Protein AF-K9VVR3-F1 (afdb_monomer_lite)

pLDDT: mean 93.21, std 6.47, range [53.09, 98.25]

Secondary structure (DSSP, 8-state):
----EEE-STTS-GGG-TTT-EEEETTEEEEHHHHHHTTEEEEETTEEEE-SSHHHHHHHHS-GGGTS---EEEEEE-TTS-EEEESSHHHHHHHHHHHHHHHHHHHHT-HHHHHHHTT-SEEE-TT--S-S--HHHHHHHHHHH-GGGHHHHTHHHHHHHHHHHHHT-

Sequence (169 aa):
MNQKVLQCHSRGDKRYSPFCCNVKAFGENRSIENHYQSTKLFQTPKGLIQARDWREAKLYQKPINKGGEGYERVAFVLPNGLELGNSNNKVNDLIIQYYIAIWWKYLRSHPELIQHAQKFDEFTDPFKGKFPFCQADVIRLVAHDGVNALKPMCKEILELIKEHKLKNR

Organism: NCBI:txid1173022

Radius of gyration: 16.71 Å; chains: 1; bounding box: 34×44×50 Å

Structure (mmCIF, N/CA/C/O backbone):
data_AF-K9VVR3-F1
#
_entry.id   AF-K9VVR3-F1
#
loop_
_atom_site.group_PDB
_atom_site.id
_atom_site.type_symbol
_atom_site.label_atom_id
_atom_site.label_alt_id
_atom_site.label_comp_id
_atom_site.label_asym_id
_atom_site.label_entity_id
_atom_site.label_seq_id
_atom_site.pdbx_PDB_ins_code
_atom_site.Cartn_x
_atom_site.Cartn_y
_atom_site.Cartn_z
_atom_site.occupancy
_atom_site.B_iso_or_equiv
_atom_site.auth_seq_id
_atom_site.auth_comp_id
_atom_site.auth_asym_id
_atom_site.auth_atom_id
_atom_site.pdbx_PDB_model_num
ATOM 1 N N . MET A 1 1 ? -17.806 -17.057 24.993 1.00 53.09 1 MET A N 1
ATOM 2 C CA . MET A 1 1 ? -18.048 -15.756 24.328 1.00 53.09 1 MET A CA 1
ATOM 3 C C . MET A 1 1 ? -17.820 -15.947 22.835 1.00 53.09 1 MET A C 1
ATOM 5 O O . MET A 1 1 ? -16.862 -16.627 22.496 1.00 53.09 1 MET A O 1
ATOM 9 N N . ASN A 1 2 ? -18.697 -15.432 21.964 1.00 76.44 2 ASN A N 1
ATOM 10 C CA . ASN A 1 2 ? -18.496 -15.503 20.509 1.00 76.44 2 ASN A CA 1
ATOM 11 C C . ASN A 1 2 ? -17.467 -14.450 20.087 1.00 76.44 2 ASN A C 1
ATOM 13 O O . ASN A 1 2 ? -17.717 -13.258 20.258 1.00 76.44 2 ASN A O 1
ATOM 17 N N . GLN A 1 3 ? -16.342 -14.899 19.541 1.00 85.75 3 GLN A N 1
ATOM 18 C CA . GLN A 1 3 ? -15.283 -14.046 19.006 1.00 85.75 3 GLN A CA 1
ATOM 19 C C . GLN A 1 3 ? -15.787 -13.300 17.763 1.00 85.75 3 GLN A C 1
ATOM 21 O O . GLN A 1 3 ? -16.352 -13.912 16.851 1.00 85.75 3 GLN A O 1
ATOM 26 N N . LYS A 1 4 ? -15.611 -11.977 17.717 1.00 95.38 4 LYS A N 1
ATOM 27 C CA . LYS A 1 4 ? -16.004 -11.158 16.563 1.00 95.38 4 LYS A CA 1
ATOM 28 C C . LYS A 1 4 ? -14.842 -11.058 15.585 1.00 95.38 4 LYS A C 1
ATOM 30 O O . LYS A 1 4 ? -13.824 -10.442 15.884 1.00 95.38 4 LYS A O 1
ATOM 35 N N . VAL A 1 5 ? -15.023 -11.620 14.392 1.00 96.88 5 VAL A N 1
ATOM 36 C CA . VAL A 1 5 ? -13.995 -11.649 13.343 1.00 96.88 5 VAL A CA 1
ATOM 37 C C . VAL A 1 5 ? -14.315 -10.643 12.238 1.00 96.88 5 VAL A C 1
ATOM 39 O O . VAL A 1 5 ? -15.366 -10.736 11.600 1.00 96.88 5 VAL A O 1
ATOM 42 N N . LEU A 1 6 ? -13.394 -9.716 11.967 1.00 97.44 6 LEU A N 1
ATOM 43 C CA . LEU A 1 6 ? -13.464 -8.810 10.826 1.00 97.44 6 LEU A CA 1
ATOM 44 C C . LEU A 1 6 ? -12.840 -9.455 9.581 1.00 97.44 6 LEU A C 1
ATOM 46 O O . LEU A 1 6 ? -11.661 -9.820 9.549 1.00 97.44 6 LEU A O 1
ATOM 50 N N . GLN A 1 7 ? -13.645 -9.561 8.528 1.00 97.00 7 GLN A N 1
ATOM 51 C CA . GLN A 1 7 ? -13.261 -10.141 7.242 1.00 97.00 7 GLN A CA 1
ATOM 52 C C . GLN A 1 7 ? -12.668 -9.053 6.331 1.00 97.00 7 GLN A C 1
ATOM 54 O O . GLN A 1 7 ? -13.394 -8.364 5.614 1.00 97.00 7 GLN A O 1
ATOM 59 N N . CYS A 1 8 ? -11.346 -8.885 6.358 1.00 95.94 8 CYS A N 1
ATOM 60 C CA . CYS A 1 8 ? -10.613 -7.817 5.670 1.00 95.94 8 CYS A CA 1
ATOM 61 C C . CYS A 1 8 ? -10.331 -8.166 4.197 1.00 95.94 8 CYS A C 1
ATOM 63 O O . CYS A 1 8 ? -9.182 -8.238 3.763 1.00 95.94 8 CYS A O 1
ATOM 65 N N . HIS A 1 9 ? -11.368 -8.444 3.408 1.00 93.81 9 HIS A N 1
ATOM 66 C CA . HIS A 1 9 ? -11.215 -8.828 2.003 1.00 93.81 9 HIS A CA 1
ATOM 67 C C . HIS A 1 9 ? -12.461 -8.515 1.165 1.00 93.81 9 HIS A C 1
ATOM 69 O O . HIS A 1 9 ? -13.532 -8.213 1.677 1.00 93.81 9 HIS A O 1
ATOM 75 N N . SER A 1 10 ? -12.342 -8.620 -0.161 1.00 92.38 10 SER A N 1
ATOM 76 C CA . SER A 1 10 ? -13.378 -8.191 -1.119 1.00 92.38 10 SER A CA 1
ATOM 77 C C . SER A 1 10 ? -14.685 -8.996 -1.076 1.00 92.38 10 SER A C 1
ATOM 79 O O . SER A 1 10 ? -15.708 -8.526 -1.576 1.00 92.38 10 SER A O 1
ATOM 81 N N . ARG A 1 11 ? -14.656 -10.202 -0.493 1.00 94.00 11 ARG A N 1
ATOM 82 C CA . ARG A 1 11 ? -15.842 -11.049 -0.246 1.00 94.00 11 ARG A CA 1
ATOM 83 C C . ARG A 1 11 ? -16.423 -10.873 1.164 1.00 94.00 11 ARG A C 1
ATOM 85 O O . ARG A 1 11 ? -17.483 -11.417 1.436 1.00 94.00 11 ARG A O 1
ATOM 92 N N . GLY A 1 12 ? -15.710 -10.167 2.037 1.00 95.50 12 GLY A N 1
ATOM 93 C CA . GLY A 1 12 ? -16.130 -9.820 3.386 1.00 95.50 12 GLY A CA 1
ATOM 94 C C . GLY A 1 12 ? -16.501 -8.345 3.443 1.00 95.50 12 GLY A C 1
ATOM 95 O O . GLY A 1 12 ? -17.290 -7.859 2.628 1.00 95.50 12 GLY A O 1
ATOM 96 N N . ASP A 1 13 ? -15.894 -7.614 4.373 1.00 96.56 13 ASP A N 1
ATOM 97 C CA . ASP A 1 13 ? -16.081 -6.174 4.464 1.00 96.56 13 ASP A CA 1
ATOM 98 C C . ASP A 1 13 ? -15.183 -5.434 3.464 1.00 96.56 13 ASP A C 1
ATOM 100 O O . ASP A 1 13 ? -13.972 -5.257 3.640 1.00 96.56 13 ASP A O 1
ATOM 104 N N . LYS A 1 14 ? -15.818 -4.957 2.392 1.00 96.69 14 LYS A N 1
ATOM 105 C CA . LYS A 1 14 ? -15.157 -4.251 1.289 1.00 96.69 14 LYS A CA 1
ATOM 106 C C . LYS A 1 14 ? -14.461 -2.965 1.729 1.00 96.69 14 LYS A C 1
ATOM 108 O O . LYS A 1 14 ? -13.519 -2.555 1.058 1.00 96.69 14 LYS A O 1
ATOM 113 N N . ARG A 1 15 ? -14.857 -2.353 2.850 1.00 97.00 15 ARG A N 1
ATOM 114 C CA . ARG A 1 15 ? -14.215 -1.133 3.380 1.00 97.00 15 ARG A CA 1
ATOM 115 C C . ARG A 1 15 ? -12.781 -1.382 3.854 1.00 97.00 15 ARG A C 1
ATOM 117 O O . ARG A 1 15 ? -12.024 -0.435 4.020 1.00 97.00 15 ARG A O 1
ATOM 124 N N . TYR A 1 16 ? -12.404 -2.650 4.015 1.00 96.75 16 TYR A N 1
ATOM 125 C CA . TYR A 1 16 ? -11.063 -3.095 4.388 1.00 96.75 16 TYR A CA 1
ATOM 126 C C . TYR A 1 16 ? -10.391 -3.914 3.279 1.00 96.75 16 TYR A C 1
ATOM 128 O O . TYR A 1 16 ? -9.396 -4.597 3.517 1.00 96.75 16 TYR A O 1
ATOM 136 N N . SER A 1 17 ? -10.921 -3.866 2.053 1.00 95.94 17 SER A N 1
ATOM 137 C CA . SER A 1 17 ? -10.325 -4.535 0.900 1.00 95.94 17 SER A CA 1
ATOM 138 C C . SER A 1 17 ? -9.517 -3.551 0.053 1.00 95.94 17 SER A C 1
ATOM 140 O O . SER A 1 17 ? -10.091 -2.583 -0.451 1.00 95.94 17 SER A O 1
ATOM 142 N N . PRO A 1 18 ? -8.234 -3.828 -0.249 1.00 95.31 18 PRO A N 1
ATOM 143 C CA . PRO A 1 18 ? -7.420 -2.925 -1.065 1.00 95.31 18 PRO A CA 1
ATOM 144 C C . PRO A 1 18 ? -7.971 -2.733 -2.489 1.00 95.31 18 PRO A C 1
ATOM 146 O O . PRO A 1 18 ? -7.652 -1.741 -3.138 1.00 95.31 18 PRO A O 1
ATOM 149 N N . PHE A 1 19 ? -8.835 -3.633 -2.972 1.00 95.06 19 PHE A N 1
ATOM 150 C CA . PHE A 1 19 ? -9.535 -3.503 -4.255 1.00 95.06 19 PHE A CA 1
ATOM 151 C C . PHE A 1 19 ? -10.665 -2.464 -4.242 1.00 95.06 19 PHE A C 1
ATOM 153 O O . PHE A 1 19 ? -11.044 -1.978 -5.306 1.00 95.06 19 PHE A O 1
ATOM 160 N N . CYS A 1 20 ? -11.210 -2.142 -3.069 1.00 96.19 20 CYS A N 1
ATOM 161 C CA . CYS A 1 20 ? -12.370 -1.264 -2.903 1.00 96.19 20 CYS A CA 1
ATOM 162 C C . CYS A 1 20 ? -12.027 0.053 -2.186 1.00 96.19 20 CYS A C 1
ATOM 164 O O . CYS A 1 20 ? -12.776 1.021 -2.297 1.00 96.19 20 CYS A O 1
ATOM 166 N N . CYS A 1 21 ? -10.897 0.116 -1.480 1.00 97.06 21 CYS A N 1
ATOM 167 C CA . CYS A 1 21 ? -10.416 1.325 -0.816 1.00 97.06 21 CYS A CA 1
ATOM 168 C C . CYS A 1 21 ? -9.772 2.276 -1.836 1.00 97.06 21 CYS A C 1
ATOM 170 O O . CYS A 1 21 ? -8.632 2.061 -2.238 1.00 97.06 21 CYS A O 1
ATOM 172 N N . ASN A 1 22 ? -10.481 3.322 -2.265 1.00 97.62 22 ASN A N 1
ATOM 173 C CA . ASN A 1 22 ? -9.927 4.344 -3.158 1.00 97.62 22 ASN A CA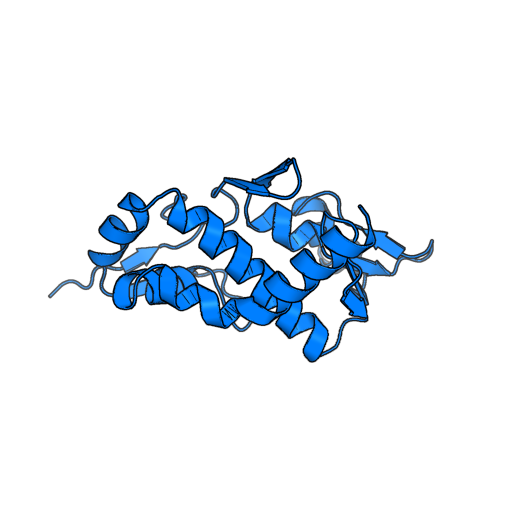 1
ATOM 174 C C . ASN A 1 22 ? -9.205 5.447 -2.381 1.00 97.62 22 ASN A C 1
ATOM 176 O O . ASN A 1 22 ? -9.688 5.928 -1.357 1.00 97.62 22 ASN A O 1
ATOM 180 N N . VAL A 1 23 ? -8.053 5.873 -2.892 1.00 97.12 23 VAL A N 1
ATOM 181 C CA . VAL A 1 23 ? -7.221 6.910 -2.286 1.00 97.12 23 VAL A CA 1
ATOM 182 C C . VAL A 1 23 ? -6.610 7.799 -3.360 1.00 97.12 23 VAL A C 1
ATOM 184 O O . VAL A 1 23 ? -6.059 7.331 -4.359 1.00 97.12 23 VAL A O 1
ATOM 187 N N . LYS A 1 24 ? -6.685 9.114 -3.135 1.00 97.00 24 LYS A N 1
ATOM 188 C CA . LYS A 1 24 ? -6.055 10.103 -4.009 1.00 97.00 24 LYS A CA 1
ATOM 189 C C . LYS A 1 24 ? -4.560 10.201 -3.703 1.00 97.00 24 LYS A C 1
ATOM 191 O O . LYS A 1 24 ? -4.185 10.725 -2.653 1.00 97.00 24 LYS A O 1
ATOM 196 N N . ALA A 1 25 ? -3.691 9.759 -4.603 1.00 93.69 25 ALA A N 1
ATOM 197 C CA . ALA A 1 25 ? -2.236 9.881 -4.489 1.00 93.69 25 ALA A CA 1
ATOM 198 C C . ALA A 1 25 ? -1.623 10.173 -5.864 1.00 93.69 25 ALA A C 1
ATOM 200 O O . ALA A 1 25 ? -2.122 9.693 -6.871 1.00 93.69 25 ALA A O 1
ATOM 201 N N . PHE A 1 26 ? -0.574 11.002 -5.901 1.00 91.81 26 PHE A N 1
ATOM 202 C CA . PHE A 1 26 ? 0.141 11.355 -7.141 1.00 91.81 26 PHE A CA 1
ATOM 203 C C . PHE A 1 26 ? -0.758 11.865 -8.284 1.00 91.81 26 PHE A C 1
ATOM 205 O O . PHE A 1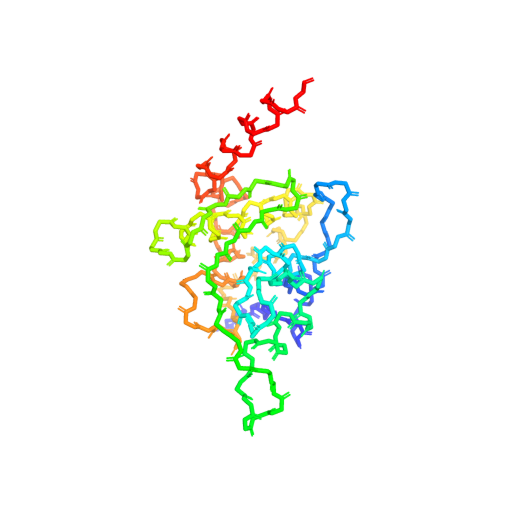 26 ? -0.530 11.569 -9.445 1.00 91.81 26 PHE A O 1
ATOM 212 N N . GLY A 1 27 ? -1.797 12.637 -7.948 1.00 91.94 27 GLY A N 1
ATOM 213 C CA . GLY A 1 27 ? -2.744 13.184 -8.929 1.00 91.94 27 GLY A CA 1
ATOM 214 C C . GLY A 1 27 ? -3.883 12.237 -9.315 1.00 91.94 27 GLY A C 1
ATOM 215 O O . GLY A 1 27 ? -4.879 12.694 -9.863 1.00 91.94 27 GLY A O 1
ATOM 216 N N . GLU A 1 28 ? -3.813 10.963 -8.934 1.00 93.50 28 GLU A N 1
ATOM 217 C CA . GLU A 1 28 ? -4.783 9.947 -9.333 1.00 93.50 28 GLU A CA 1
ATOM 218 C C . GLU A 1 28 ? -5.636 9.470 -8.156 1.00 93.50 28 GLU A C 1
ATOM 220 O O . GLU A 1 28 ? -5.159 9.375 -7.025 1.00 93.50 28 GLU A O 1
ATOM 225 N N . ASN A 1 29 ? -6.904 9.141 -8.416 1.00 96.69 29 ASN A N 1
ATOM 226 C CA . ASN A 1 29 ? -7.786 8.484 -7.452 1.00 96.69 29 ASN A CA 1
ATOM 227 C C . ASN A 1 29 ? -8.011 7.031 -7.878 1.00 96.69 29 ASN A C 1
ATOM 229 O O . ASN A 1 29 ? -8.785 6.763 -8.795 1.00 96.69 29 ASN A O 1
ATOM 233 N N . ARG A 1 30 ? -7.308 6.102 -7.231 1.00 96.69 30 ARG A N 1
ATOM 234 C CA . ARG A 1 30 ? -7.339 4.669 -7.550 1.00 96.69 30 ARG A CA 1
ATOM 235 C C . ARG A 1 30 ? -7.439 3.845 -6.273 1.00 96.69 30 ARG A C 1
ATOM 237 O O . ARG A 1 30 ? -7.194 4.356 -5.179 1.00 96.69 30 ARG A O 1
ATOM 244 N N . SER A 1 31 ? -7.778 2.567 -6.421 1.00 97.56 31 SER A N 1
ATOM 245 C CA . SER A 1 31 ? -7.773 1.627 -5.304 1.00 97.56 31 SER A CA 1
ATOM 246 C C . SER A 1 31 ? -6.357 1.423 -4.756 1.00 97.56 31 SER A C 1
ATOM 248 O O . SER A 1 31 ? -5.380 1.569 -5.497 1.00 97.56 31 SER A O 1
ATOM 250 N N . ILE A 1 32 ? -6.228 1.066 -3.476 1.00 96.94 32 ILE A N 1
ATOM 251 C CA . ILE A 1 32 ? -4.930 0.740 -2.859 1.00 96.94 32 ILE A CA 1
ATOM 252 C C . ILE A 1 32 ? -4.210 -0.353 -3.662 1.00 96.94 32 ILE A C 1
ATOM 254 O O . ILE A 1 32 ? -3.018 -0.228 -3.937 1.00 96.94 32 ILE A O 1
ATOM 258 N N . GLU A 1 33 ? -4.933 -1.391 -4.095 1.00 95.62 33 GLU A N 1
ATOM 259 C CA . GLU A 1 33 ? -4.368 -2.464 -4.920 1.00 95.62 33 GLU A CA 1
ATOM 260 C C . GLU A 1 33 ? -3.823 -1.922 -6.246 1.00 95.62 33 GLU A C 1
ATOM 262 O O . GLU A 1 33 ? -2.753 -2.339 -6.677 1.00 95.62 33 GLU A O 1
ATOM 267 N N . ASN A 1 34 ? -4.523 -0.982 -6.890 1.00 96.50 34 ASN A N 1
ATOM 268 C CA . ASN A 1 34 ? -4.042 -0.379 -8.130 1.00 96.50 34 ASN A CA 1
ATOM 269 C C . ASN A 1 34 ? -2.770 0.429 -7.908 1.00 96.50 34 ASN A C 1
ATOM 271 O O . ASN A 1 34 ? -1.816 0.215 -8.647 1.00 96.50 34 ASN A O 1
ATOM 275 N N . HIS A 1 35 ? -2.738 1.289 -6.883 1.00 95.94 35 HIS A N 1
ATOM 276 C CA . HIS A 1 35 ? -1.528 2.042 -6.531 1.00 95.94 35 HIS A CA 1
ATOM 277 C C . HIS A 1 35 ? -0.341 1.109 -6.311 1.00 95.94 35 HIS A C 1
ATOM 279 O O . HIS A 1 35 ? 0.749 1.390 -6.785 1.00 95.94 35 HIS A O 1
ATOM 285 N N . TYR A 1 36 ? -0.551 -0.016 -5.628 1.00 94.50 36 TYR A N 1
ATOM 286 C CA . TYR A 1 36 ? 0.497 -0.995 -5.363 1.00 94.50 36 TYR A CA 1
ATOM 287 C C . TYR A 1 36 ? 0.927 -1.776 -6.613 1.00 94.50 36 TYR A C 1
ATOM 289 O O . TYR A 1 36 ? 2.117 -1.854 -6.915 1.00 94.50 36 TYR A O 1
ATOM 297 N N . GLN A 1 37 ? -0.011 -2.380 -7.346 1.00 94.19 37 GLN A N 1
ATOM 298 C CA . GLN A 1 37 ? 0.317 -3.260 -8.471 1.00 94.19 37 GLN A CA 1
ATOM 299 C C . GLN A 1 37 ? 0.908 -2.499 -9.660 1.00 94.19 37 GLN A C 1
ATOM 301 O O . GLN A 1 37 ? 1.780 -3.047 -10.333 1.00 94.19 37 GLN A O 1
ATOM 306 N N . SER A 1 38 ? 0.500 -1.244 -9.884 1.00 93.75 38 SER A N 1
ATOM 307 C CA . SER A 1 38 ? 1.050 -0.421 -10.965 1.00 93.75 38 SER A CA 1
ATOM 308 C C . SER A 1 38 ? 2.502 -0.010 -10.726 1.00 93.75 38 SER A C 1
ATOM 310 O O . SER A 1 38 ? 3.143 0.491 -11.640 1.00 93.75 38 SER A O 1
ATOM 312 N N . THR A 1 39 ? 3.062 -0.230 -9.530 1.00 94.38 39 THR A N 1
ATOM 313 C CA . THR A 1 39 ? 4.489 0.044 -9.286 1.00 94.38 39 THR A CA 1
ATOM 314 C C . THR A 1 39 ? 5.428 -0.948 -9.964 1.00 94.38 39 THR A C 1
ATOM 316 O O . THR A 1 39 ? 6.629 -0.718 -10.020 1.00 94.38 39 THR A O 1
ATOM 319 N N . LYS A 1 40 ? 4.914 -2.087 -10.432 1.00 94.12 40 LYS A N 1
ATOM 320 C CA . LYS A 1 40 ? 5.728 -3.236 -10.832 1.00 94.12 40 LYS A CA 1
ATOM 321 C C . LYS A 1 40 ? 6.159 -3.139 -12.291 1.00 94.12 40 LYS A C 1
ATOM 323 O O . LYS A 1 40 ? 5.316 -2.968 -13.172 1.00 94.12 40 LYS A O 1
ATOM 328 N N . LEU A 1 41 ? 7.454 -3.348 -12.524 1.00 95.50 41 LEU A N 1
ATOM 329 C CA . LEU A 1 41 ? 8.032 -3.558 -13.847 1.00 95.50 41 LEU A CA 1
ATOM 330 C C . LEU A 1 41 ? 8.265 -5.045 -14.110 1.00 95.50 41 LEU A C 1
ATOM 332 O O . LEU A 1 41 ? 8.769 -5.776 -13.250 1.00 95.50 41 LEU A O 1
ATOM 336 N N . PHE A 1 42 ? 7.917 -5.469 -15.319 1.00 95.62 42 PHE A N 1
ATOM 337 C CA . PHE A 1 42 ? 7.988 -6.849 -15.777 1.00 95.62 42 PHE A CA 1
ATOM 338 C C . PHE A 1 42 ? 8.933 -6.981 -16.965 1.00 95.62 42 PHE A C 1
ATOM 340 O O . PHE A 1 42 ? 8.880 -6.171 -17.892 1.00 95.62 42 PHE A O 1
ATOM 347 N N . GLN A 1 43 ? 9.771 -8.017 -16.945 1.00 95.50 43 GLN A N 1
ATOM 348 C CA . GLN A 1 43 ? 10.633 -8.362 -18.068 1.00 95.50 43 GLN A CA 1
ATOM 349 C C . GLN A 1 43 ? 9.839 -9.135 -19.120 1.00 95.50 43 GLN A C 1
ATOM 351 O O . GLN A 1 43 ? 9.309 -10.210 -18.845 1.00 95.50 43 GLN A O 1
ATOM 356 N N . THR A 1 44 ? 9.808 -8.599 -20.339 1.00 92.75 44 THR A N 1
ATOM 357 C CA . THR A 1 44 ? 9.210 -9.242 -21.516 1.00 92.75 44 THR A CA 1
ATOM 358 C C . THR A 1 44 ? 10.269 -9.475 -22.595 1.00 92.75 44 THR A C 1
ATOM 360 O O . THR A 1 44 ? 11.345 -8.867 -22.539 1.00 92.75 44 THR A O 1
ATOM 363 N N . PRO A 1 45 ? 9.972 -10.272 -23.638 1.00 90.31 45 PRO A N 1
ATOM 364 C CA . PRO A 1 45 ? 10.851 -10.393 -24.802 1.00 90.31 45 PRO A CA 1
ATOM 365 C C . PRO A 1 45 ? 11.110 -9.067 -25.540 1.00 90.31 45 PRO A C 1
ATOM 367 O O . PRO A 1 45 ? 12.100 -8.950 -26.251 1.00 90.31 45 PRO A O 1
ATOM 370 N N . LYS A 1 46 ? 10.230 -8.067 -25.384 1.00 91.88 46 LYS A N 1
ATOM 371 C CA . LYS A 1 46 ? 10.333 -6.749 -26.038 1.00 91.88 46 LYS A CA 1
ATOM 372 C C . LYS A 1 46 ? 10.946 -5.670 -25.137 1.00 91.88 46 LYS A C 1
ATOM 374 O O . LYS A 1 46 ? 11.026 -4.518 -25.549 1.00 91.88 46 LYS A O 1
ATOM 379 N N . GLY A 1 47 ? 11.354 -6.029 -23.919 1.00 92.44 47 GLY A N 1
ATOM 380 C CA . GLY A 1 47 ? 11.875 -5.103 -22.913 1.00 92.44 47 GLY A CA 1
ATOM 381 C C . GLY A 1 47 ? 11.004 -5.023 -21.661 1.00 92.44 47 GLY A C 1
ATOM 382 O O . GLY A 1 47 ? 10.194 -5.913 -21.389 1.00 92.44 47 GLY A O 1
ATOM 383 N N . LEU A 1 48 ? 11.198 -3.961 -20.881 1.00 93.81 48 LEU A N 1
ATOM 384 C CA . LEU A 1 48 ? 10.473 -3.735 -19.633 1.00 93.81 48 LEU A CA 1
ATOM 385 C C . LEU A 1 48 ? 9.101 -3.119 -19.896 1.00 93.81 48 LEU A C 1
ATOM 387 O O . LEU A 1 48 ? 8.985 -2.149 -20.642 1.00 93.81 48 LEU A O 1
ATOM 391 N N . ILE A 1 49 ? 8.074 -3.652 -19.236 1.00 95.00 49 ILE A N 1
ATOM 392 C CA . ILE A 1 49 ? 6.732 -3.064 -19.235 1.00 95.00 49 ILE A CA 1
ATOM 393 C C . ILE A 1 49 ? 6.275 -2.771 -17.810 1.00 95.00 49 ILE A C 1
ATOM 395 O O . ILE A 1 49 ? 6.549 -3.537 -16.885 1.00 95.00 49 ILE A O 1
ATOM 399 N N . GLN A 1 50 ? 5.535 -1.679 -17.642 1.00 94.00 50 GLN A N 1
ATOM 400 C CA . GLN A 1 50 ? 4.844 -1.352 -16.399 1.00 94.00 50 GLN A CA 1
ATOM 401 C C . GLN A 1 50 ? 3.368 -1.713 -16.527 1.00 94.00 50 GLN A C 1
ATOM 403 O O . GLN A 1 50 ? 2.728 -1.376 -17.523 1.00 94.00 50 GLN A O 1
ATOM 408 N N . ALA A 1 51 ? 2.816 -2.387 -15.519 1.00 92.06 51 ALA A N 1
ATOM 409 C CA . ALA A 1 51 ? 1.386 -2.674 -15.499 1.00 92.06 51 ALA A CA 1
ATOM 410 C C . ALA A 1 51 ? 0.573 -1.392 -15.273 1.00 92.06 51 ALA A C 1
ATOM 412 O O . ALA A 1 51 ? 0.863 -0.614 -14.361 1.00 92.06 51 ALA A O 1
ATOM 413 N N . ARG A 1 52 ? -0.487 -1.193 -16.064 1.00 91.38 52 ARG A N 1
ATOM 414 C CA . ARG A 1 52 ? -1.375 -0.025 -15.926 1.00 91.38 52 ARG A CA 1
ATOM 415 C C . ARG A 1 52 ? -2.301 -0.139 -14.722 1.00 91.38 52 ARG A C 1
ATOM 417 O O . ARG A 1 52 ? -2.643 0.869 -14.099 1.00 91.38 52 ARG A O 1
ATOM 424 N N . ASP A 1 53 ? -2.720 -1.362 -14.418 1.00 93.44 53 ASP A N 1
ATOM 425 C CA . ASP A 1 53 ? -3.638 -1.683 -13.337 1.00 93.44 53 ASP A CA 1
ATOM 426 C C . ASP A 1 53 ? -3.332 -3.054 -12.711 1.00 93.44 53 ASP A C 1
ATOM 428 O O . ASP A 1 53 ? -2.432 -3.794 -13.127 1.00 93.44 53 ASP A O 1
ATOM 432 N N . TRP A 1 54 ? -4.091 -3.401 -11.672 1.00 93.50 54 TRP A N 1
ATOM 433 C CA . TRP A 1 54 ? -3.932 -4.678 -10.991 1.00 93.50 54 TRP A CA 1
ATOM 434 C C . TRP A 1 54 ? -4.253 -5.880 -11.885 1.00 93.50 54 TRP A C 1
ATOM 436 O O . TRP A 1 54 ? -3.683 -6.947 -11.662 1.00 93.50 54 TRP A O 1
ATOM 446 N N . ARG A 1 55 ? -5.149 -5.752 -12.875 1.00 93.62 55 ARG A N 1
ATOM 447 C CA . ARG A 1 55 ? -5.546 -6.876 -13.736 1.00 93.62 55 ARG A CA 1
ATOM 448 C C . ARG A 1 55 ? -4.389 -7.276 -14.632 1.00 93.62 55 ARG A C 1
ATOM 450 O O . ARG A 1 55 ? -4.049 -8.455 -14.669 1.00 93.62 55 ARG A O 1
ATOM 457 N N . GLU A 1 56 ? -3.746 -6.298 -15.261 1.00 94.56 56 GLU A N 1
ATOM 458 C CA . GLU A 1 56 ? -2.535 -6.518 -16.051 1.00 94.56 56 GLU A CA 1
ATOM 459 C C . GLU A 1 56 ? -1.412 -7.094 -15.203 1.00 94.56 56 GLU A C 1
ATOM 461 O O . GLU A 1 56 ? -0.841 -8.123 -15.551 1.00 94.56 56 GLU A O 1
ATOM 466 N N . ALA A 1 57 ? -1.145 -6.505 -14.035 1.00 92.81 57 ALA A N 1
ATOM 467 C CA . ALA A 1 57 ? -0.094 -7.013 -13.163 1.00 92.81 57 ALA A CA 1
ATOM 468 C C . ALA A 1 57 ? -0.324 -8.488 -12.798 1.00 92.81 57 ALA A C 1
ATOM 470 O O . ALA A 1 57 ? 0.625 -9.273 -12.747 1.00 92.81 57 ALA A O 1
ATOM 471 N N . LYS A 1 58 ? -1.573 -8.888 -12.522 1.00 90.94 58 LYS A N 1
ATOM 472 C CA . LYS A 1 58 ? -1.910 -10.288 -12.228 1.00 90.94 58 LYS A CA 1
ATOM 473 C C . LYS A 1 58 ? -1.818 -11.169 -13.471 1.00 90.94 58 LYS A C 1
ATOM 475 O O . LYS A 1 58 ? -1.385 -12.305 -13.324 1.00 90.94 58 LYS A O 1
ATOM 480 N N . LEU A 1 59 ? -2.186 -10.671 -14.652 1.00 93.50 59 LEU A N 1
ATOM 481 C CA . LEU A 1 59 ? -2.029 -11.387 -15.921 1.00 93.50 59 LEU A CA 1
ATOM 482 C C . LEU A 1 59 ? -0.552 -11.695 -16.201 1.00 93.50 59 LEU A C 1
ATOM 484 O O . LEU A 1 59 ? -0.214 -12.848 -16.466 1.00 93.50 59 LEU A O 1
ATOM 488 N N . TYR A 1 60 ? 0.327 -10.705 -16.040 1.00 94.06 60 TYR A N 1
ATOM 489 C CA . TYR A 1 60 ? 1.767 -10.856 -16.253 1.00 94.06 60 TYR A CA 1
ATOM 490 C C . TYR A 1 60 ? 2.393 -11.852 -15.274 1.00 94.06 60 TYR A C 1
ATOM 492 O O . TYR A 1 60 ? 3.132 -12.736 -15.686 1.00 94.06 60 TYR A O 1
ATOM 500 N N . GLN A 1 61 ? 2.037 -11.779 -13.987 1.00 90.44 61 GLN A N 1
ATOM 501 C CA . GLN A 1 61 ? 2.560 -12.688 -12.952 1.00 90.44 61 GLN A CA 1
ATOM 502 C C . GLN A 1 61 ? 2.002 -14.113 -13.047 1.00 90.44 61 GLN A C 1
ATOM 504 O O . GLN A 1 61 ? 2.559 -15.040 -12.454 1.00 90.44 61 GLN A O 1
ATOM 509 N N . LYS A 1 62 ? 0.847 -14.296 -13.692 1.00 90.31 62 LYS A N 1
ATOM 510 C CA . LYS A 1 62 ? 0.175 -15.591 -13.727 1.00 90.31 62 LYS A CA 1
ATOM 511 C C . LYS A 1 62 ? 0.955 -16.533 -14.654 1.00 90.31 62 LYS A C 1
ATOM 513 O O . LYS A 1 62 ? 1.314 -16.135 -15.759 1.00 90.31 62 LYS A O 1
ATOM 518 N N . PRO A 1 63 ? 1.204 -17.786 -14.238 1.00 89.50 63 PRO A N 1
ATOM 519 C CA . PRO A 1 63 ? 1.851 -18.772 -15.095 1.00 89.50 63 PRO A CA 1
ATOM 520 C C . PRO A 1 63 ? 1.110 -18.981 -16.421 1.00 89.50 63 PRO A C 1
ATOM 522 O O . PRO A 1 63 ? -0.126 -18.986 -16.443 1.00 89.50 63 PRO A O 1
ATOM 525 N N . ILE A 1 64 ? 1.857 -19.237 -17.500 1.00 84.50 64 ILE A N 1
ATOM 526 C CA . ILE A 1 64 ? 1.305 -19.454 -18.851 1.00 84.50 64 ILE A CA 1
ATOM 527 C C . ILE A 1 64 ? 0.281 -20.594 -18.862 1.00 84.50 64 ILE A C 1
ATOM 529 O O . ILE A 1 64 ? -0.822 -20.436 -19.377 1.00 84.50 64 ILE A O 1
ATOM 533 N N . ASN A 1 65 ? 0.575 -21.708 -18.186 1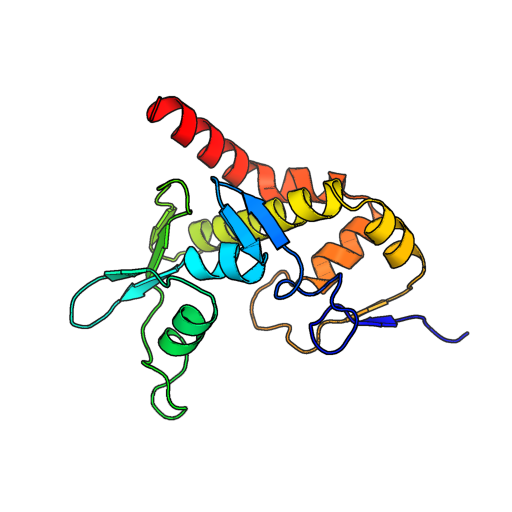.00 84.31 65 ASN A N 1
A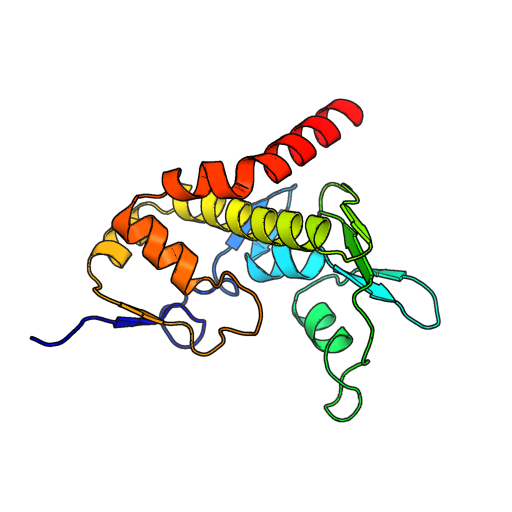TOM 534 C CA . ASN A 1 65 ? -0.338 -22.854 -18.064 1.00 84.31 65 ASN A CA 1
ATOM 535 C C . ASN A 1 65 ? -1.637 -22.555 -17.294 1.00 84.31 65 ASN A C 1
ATOM 537 O O . ASN A 1 65 ? -2.546 -23.380 -17.267 1.00 84.31 65 ASN A O 1
ATOM 541 N N . LYS A 1 66 ? -1.739 -21.388 -16.657 1.00 86.38 66 LYS A N 1
ATOM 542 C CA . LYS A 1 66 ? -2.962 -20.894 -16.023 1.00 86.38 66 LYS A CA 1
ATOM 543 C C . LYS A 1 66 ? -3.589 -19.743 -16.816 1.00 86.38 66 LYS A C 1
ATOM 545 O O . LYS A 1 66 ? -4.495 -19.098 -16.298 1.00 86.38 66 LYS A O 1
ATOM 550 N N . GLY A 1 67 ? -3.142 -19.470 -18.041 1.00 88.19 67 GLY A N 1
ATOM 551 C CA . GLY A 1 67 ? -3.633 -18.377 -18.885 1.00 88.19 67 GLY A CA 1
ATOM 552 C C . GLY A 1 67 ? -3.092 -17.004 -18.484 1.00 88.19 67 GLY A C 1
ATOM 553 O O . GLY A 1 67 ? -3.850 -16.039 -18.466 1.00 88.19 67 GLY A O 1
ATOM 554 N N . GLY A 1 68 ? -1.833 -16.935 -18.049 1.00 89.69 68 GLY A N 1
ATOM 555 C CA . GLY A 1 68 ? -1.097 -15.678 -17.888 1.00 89.69 68 GLY A CA 1
ATOM 556 C C . GLY A 1 68 ? 0.062 -15.554 -18.870 1.00 89.69 68 GLY A C 1
ATOM 557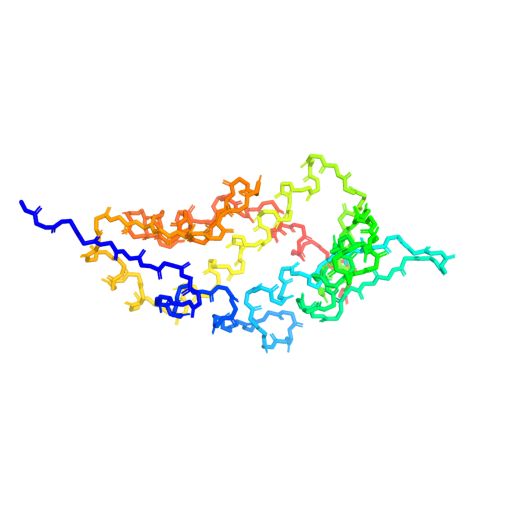 O O . GLY A 1 68 ? 0.213 -16.396 -19.751 1.00 89.69 68 GLY A O 1
ATOM 558 N N . GLU A 1 69 ? 0.889 -14.524 -18.705 1.00 89.94 69 GLU A N 1
ATOM 559 C CA . GLU A 1 69 ? 2.067 -14.310 -19.565 1.00 89.94 69 GLU A CA 1
ATOM 560 C C . GLU A 1 69 ? 3.366 -14.845 -18.943 1.00 89.94 69 GLU A C 1
ATOM 562 O O . GLU A 1 69 ? 4.351 -15.050 -19.645 1.00 89.94 69 GLU A O 1
ATOM 567 N N . GLY A 1 70 ? 3.364 -15.155 -17.641 1.00 88.75 70 GLY A N 1
ATOM 568 C CA . GLY A 1 70 ? 4.507 -15.758 -16.953 1.00 88.75 70 GLY A CA 1
ATOM 569 C C . GLY A 1 70 ? 5.741 -14.858 -16.862 1.00 88.75 70 GLY A C 1
ATOM 570 O O . GLY A 1 70 ? 6.851 -15.374 -16.762 1.00 88.75 70 GLY A O 1
ATOM 571 N N . TYR A 1 71 ? 5.567 -13.536 -16.900 1.00 93.56 71 TYR A N 1
ATOM 572 C CA . TYR A 1 71 ? 6.673 -12.589 -16.824 1.00 93.56 71 TYR A CA 1
ATOM 573 C C . TYR A 1 71 ? 7.224 -12.438 -15.414 1.00 93.56 71 TYR A C 1
ATOM 575 O O . TYR A 1 71 ? 6.500 -12.420 -14.412 1.00 93.56 71 TYR A O 1
ATOM 583 N N . GLU A 1 72 ? 8.538 -12.249 -15.358 1.00 89.75 72 GLU A N 1
ATOM 584 C CA . GLU A 1 72 ? 9.244 -11.977 -14.122 1.00 89.75 72 GLU A CA 1
ATOM 585 C C . GLU A 1 72 ? 9.112 -10.501 -13.744 1.00 89.75 72 GLU A C 1
ATOM 587 O O . GLU A 1 72 ? 9.311 -9.600 -14.560 1.00 89.75 72 GLU A O 1
ATOM 592 N N . ARG A 1 73 ? 8.787 -10.249 -12.475 1.00 91.38 73 ARG A N 1
ATOM 593 C CA . ARG A 1 73 ? 8.843 -8.908 -11.896 1.00 91.38 73 ARG A CA 1
ATOM 594 C C . ARG A 1 73 ? 10.289 -8.591 -11.531 1.00 91.38 73 ARG A C 1
ATOM 596 O O . ARG A 1 73 ? 10.812 -9.180 -10.588 1.00 91.38 73 ARG A O 1
ATOM 603 N N . VAL A 1 74 ? 10.877 -7.612 -12.205 1.00 94.00 74 VAL A N 1
ATOM 604 C CA . VAL A 1 74 ? 12.316 -7.331 -12.100 1.00 94.00 74 VAL A CA 1
ATOM 605 C C . VAL A 1 74 ? 12.648 -6.021 -11.407 1.00 94.00 74 VAL A C 1
ATOM 607 O O . VAL A 1 74 ? 13.728 -5.919 -10.842 1.00 94.00 74 VAL A O 1
ATOM 610 N N . ALA A 1 75 ? 11.743 -5.042 -11.385 1.00 94.25 75 ALA A N 1
ATOM 611 C CA . ALA A 1 75 ? 12.000 -3.727 -10.796 1.00 94.25 75 ALA A CA 1
ATOM 612 C C . ALA A 1 75 ? 10.702 -3.032 -10.363 1.00 94.25 75 ALA A C 1
ATOM 614 O O . ALA A 1 75 ? 9.599 -3.546 -10.591 1.00 94.25 75 ALA A O 1
ATOM 615 N N . PHE A 1 76 ? 10.837 -1.862 -9.736 1.00 95.81 76 PHE A N 1
ATOM 616 C CA . PHE A 1 76 ? 9.695 -1.048 -9.336 1.00 95.81 76 PHE A CA 1
ATOM 617 C C . PHE A 1 76 ? 9.894 0.447 -9.590 1.00 95.81 76 PHE A C 1
ATOM 619 O O . PHE A 1 76 ? 10.977 0.990 -9.371 1.00 95.81 76 PHE A O 1
ATOM 626 N N . VAL A 1 77 ? 8.810 1.114 -9.987 1.00 95.50 77 VAL A N 1
ATOM 627 C CA . VAL A 1 77 ? 8.733 2.561 -10.220 1.00 95.50 77 VAL A CA 1
ATOM 628 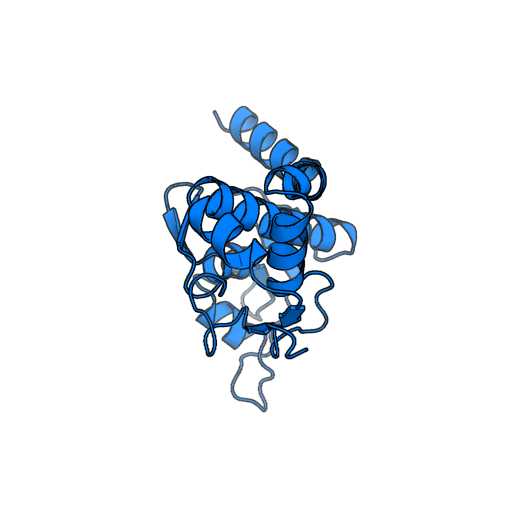C C . VAL A 1 77 ? 7.431 3.084 -9.630 1.00 95.50 77 VAL A C 1
ATOM 630 O O . VAL A 1 77 ? 6.357 2.554 -9.906 1.00 95.50 77 VAL A O 1
ATOM 633 N N . LEU A 1 78 ? 7.501 4.117 -8.796 1.00 94.81 78 LEU A N 1
ATOM 634 C CA . LEU A 1 78 ? 6.307 4.730 -8.218 1.00 94.81 78 LEU A CA 1
ATOM 635 C C . LEU A 1 78 ? 5.594 5.657 -9.220 1.00 94.81 78 LEU A C 1
ATOM 637 O O . LEU A 1 78 ? 6.231 6.171 -10.138 1.00 94.81 78 LEU A O 1
ATOM 641 N N . PRO A 1 79 ? 4.295 5.967 -9.023 1.00 90.12 79 PRO A N 1
ATOM 642 C CA . PRO A 1 79 ? 3.541 6.831 -9.940 1.00 90.12 79 PRO A CA 1
ATOM 643 C C . PRO A 1 79 ? 4.097 8.253 -10.118 1.00 90.12 79 PRO A C 1
ATOM 645 O O . PRO A 1 79 ? 3.741 8.935 -11.071 1.00 90.12 79 PRO A O 1
ATOM 648 N N . ASN A 1 80 ? 4.957 8.726 -9.212 1.00 88.69 80 ASN A N 1
ATOM 649 C CA . ASN A 1 80 ? 5.662 10.001 -9.359 1.00 88.69 80 ASN A CA 1
ATOM 650 C C . ASN A 1 80 ? 6.958 9.912 -10.181 1.00 88.69 80 ASN A C 1
ATOM 652 O O . ASN A 1 80 ? 7.690 10.894 -10.198 1.00 88.69 80 ASN A O 1
ATOM 656 N N . GLY A 1 81 ? 7.262 8.766 -10.795 1.00 92.50 81 GLY A N 1
ATOM 657 C CA . GLY A 1 81 ? 8.497 8.544 -11.550 1.00 92.50 81 GLY A CA 1
ATOM 658 C C . GLY A 1 81 ? 9.702 8.154 -10.692 1.00 92.50 81 GLY A C 1
ATOM 659 O O . GLY A 1 81 ? 10.799 8.008 -11.220 1.00 92.50 81 GLY A O 1
ATOM 660 N N . LEU A 1 82 ? 9.531 7.959 -9.378 1.00 94.56 82 LEU A N 1
ATOM 661 C CA . LEU A 1 82 ? 10.623 7.487 -8.530 1.00 94.56 82 LEU A CA 1
ATOM 662 C C . LEU A 1 82 ? 10.929 6.017 -8.837 1.00 94.56 82 LEU A C 1
ATOM 664 O O . LEU A 1 82 ? 10.164 5.125 -8.462 1.00 94.56 82 LEU A O 1
ATOM 668 N N . GLU A 1 83 ? 12.067 5.775 -9.475 1.00 95.50 83 GLU A N 1
ATOM 669 C CA . GLU A 1 83 ? 12.618 4.439 -9.677 1.00 95.50 83 GLU A CA 1
ATOM 670 C C . GLU A 1 83 ? 13.233 3.915 -8.375 1.00 95.50 83 GLU A C 1
ATOM 672 O O . GLU A 1 83 ? 14.098 4.555 -7.777 1.00 95.50 83 GLU A O 1
ATOM 677 N N . LEU A 1 84 ? 12.787 2.741 -7.925 1.00 94.88 84 LEU A N 1
ATOM 678 C CA . LEU A 1 84 ? 13.349 2.068 -6.747 1.00 94.88 84 LEU A CA 1
ATOM 679 C C . LEU A 1 84 ? 14.445 1.064 -7.126 1.00 94.88 84 LEU A C 1
ATOM 681 O O . LEU A 1 84 ? 15.186 0.604 -6.261 1.00 94.88 84 LEU A O 1
ATOM 685 N N . GLY A 1 85 ? 14.557 0.738 -8.415 1.00 92.25 85 GLY A N 1
ATOM 686 C CA . GLY A 1 85 ? 15.537 -0.196 -8.953 1.00 92.25 85 GLY A CA 1
ATOM 687 C C . GLY A 1 85 ? 15.069 -1.651 -8.947 1.00 92.25 85 GLY A C 1
ATOM 688 O O . GLY A 1 85 ? 13.875 -1.956 -8.842 1.00 92.25 85 GLY A O 1
ATOM 689 N N . ASN A 1 86 ? 16.039 -2.552 -9.109 1.00 93.50 86 ASN A N 1
ATOM 690 C CA . ASN A 1 86 ? 15.796 -3.979 -9.285 1.00 93.50 86 ASN A CA 1
ATOM 691 C C . ASN A 1 86 ? 15.278 -4.648 -8.008 1.00 93.50 86 ASN A C 1
ATOM 693 O O . ASN A 1 86 ? 15.673 -4.312 -6.892 1.00 93.50 86 ASN A O 1
ATOM 697 N N . SER A 1 87 ? 14.429 -5.654 -8.191 1.00 90.88 87 SER A N 1
ATOM 698 C CA . SER A 1 87 ? 13.854 -6.468 -7.130 1.00 90.88 87 SER A CA 1
ATOM 699 C C . SER A 1 87 ? 14.958 -7.154 -6.323 1.00 90.88 87 SER A C 1
ATOM 701 O O . SER A 1 87 ? 15.616 -8.083 -6.783 1.00 90.88 87 SER A O 1
ATOM 703 N N . ASN A 1 88 ? 15.123 -6.704 -5.085 1.00 93.12 88 ASN A N 1
ATOM 704 C CA . ASN A 1 88 ? 15.972 -7.286 -4.053 1.00 93.12 88 ASN A CA 1
ATOM 705 C C . ASN A 1 88 ? 15.288 -7.085 -2.688 1.00 93.12 88 ASN A C 1
ATOM 707 O O . ASN A 1 88 ? 14.209 -6.493 -2.619 1.00 93.12 88 ASN A O 1
ATOM 711 N N . ASN A 1 89 ? 15.892 -7.565 -1.599 1.00 92.62 89 ASN A N 1
ATOM 712 C CA . ASN A 1 89 ? 15.294 -7.454 -0.261 1.00 92.62 89 ASN A CA 1
ATOM 713 C C . ASN A 1 89 ? 14.973 -5.999 0.114 1.00 92.62 89 ASN A C 1
ATOM 715 O O . ASN A 1 89 ? 13.842 -5.700 0.481 1.00 92.62 89 ASN A O 1
ATOM 719 N N . LYS A 1 90 ? 15.921 -5.078 -0.094 1.00 94.69 90 LYS A N 1
ATOM 720 C CA . LYS A 1 90 ? 15.749 -3.661 0.240 1.00 94.69 90 LYS A CA 1
ATOM 721 C C . LYS A 1 90 ? 14.624 -2.999 -0.561 1.00 94.69 90 LYS A C 1
ATOM 723 O O . LYS A 1 90 ? 13.816 -2.263 -0.003 1.00 94.69 90 LYS A O 1
ATOM 728 N N . VAL A 1 91 ? 14.549 -3.264 -1.862 1.00 94.69 91 VAL A N 1
ATOM 729 C CA . VAL A 1 91 ? 13.501 -2.707 -2.731 1.00 94.69 91 VAL A CA 1
ATOM 730 C C . VAL A 1 91 ? 12.135 -3.306 -2.399 1.00 94.69 91 VAL A C 1
ATOM 732 O O . VAL A 1 91 ? 11.140 -2.584 -2.362 1.00 94.69 91 VAL A O 1
ATOM 735 N N . ASN A 1 92 ? 12.073 -4.603 -2.091 1.00 92.31 92 ASN A N 1
ATOM 736 C CA . ASN A 1 92 ? 10.835 -5.236 -1.640 1.00 92.31 92 ASN A CA 1
ATOM 737 C C . ASN A 1 92 ? 10.347 -4.631 -0.313 1.00 92.31 92 ASN A C 1
ATOM 739 O O . ASN A 1 92 ? 9.145 -4.389 -0.178 1.00 92.31 92 ASN A O 1
ATOM 743 N N . ASP A 1 93 ? 11.256 -4.307 0.613 1.00 94.25 93 ASP A N 1
ATOM 744 C CA . ASP A 1 93 ? 10.922 -3.589 1.846 1.00 94.25 93 ASP A CA 1
ATOM 745 C C . ASP A 1 93 ? 10.343 -2.206 1.542 1.00 94.25 93 ASP A C 1
ATOM 747 O O . ASP A 1 93 ? 9.265 -1.876 2.030 1.00 94.25 93 ASP A O 1
ATOM 751 N N . LEU A 1 94 ? 10.977 -1.416 0.670 1.00 96.31 94 LEU A N 1
ATOM 752 C CA . LEU A 1 94 ? 10.459 -0.102 0.256 1.00 96.31 94 LEU A CA 1
ATOM 753 C C . LEU A 1 94 ? 9.060 -0.186 -0.372 1.00 96.31 94 LEU A C 1
ATOM 755 O O . LEU A 1 94 ? 8.225 0.696 -0.173 1.00 96.31 94 LEU A O 1
ATOM 759 N N . ILE A 1 95 ? 8.770 -1.268 -1.089 1.00 94.81 95 ILE A N 1
ATOM 760 C CA . ILE A 1 95 ? 7.456 -1.524 -1.680 1.00 94.81 95 ILE A CA 1
ATOM 761 C C . ILE A 1 95 ? 6.410 -1.933 -0.634 1.00 94.81 95 ILE A C 1
ATOM 763 O O . ILE A 1 95 ? 5.249 -1.524 -0.739 1.00 94.81 95 ILE A O 1
ATOM 767 N N . ILE A 1 96 ? 6.801 -2.672 0.408 1.00 94.00 96 ILE A N 1
ATOM 768 C CA . ILE A 1 96 ? 5.957 -2.903 1.592 1.00 94.00 96 ILE A CA 1
ATOM 769 C C . ILE A 1 96 ? 5.657 -1.569 2.281 1.00 94.00 96 ILE A C 1
ATOM 771 O O . ILE A 1 96 ? 4.495 -1.261 2.552 1.00 94.00 96 ILE A O 1
ATOM 775 N N . GLN A 1 97 ? 6.680 -0.742 2.499 1.00 96.75 97 GLN A N 1
ATOM 776 C CA . GLN A 1 97 ? 6.513 0.585 3.083 1.00 96.75 97 GLN A CA 1
ATOM 777 C C . GLN A 1 97 ? 5.573 1.457 2.243 1.00 96.75 97 GLN A C 1
ATOM 779 O O . GLN A 1 97 ? 4.724 2.155 2.795 1.00 96.75 97 GLN A O 1
ATOM 784 N N . TYR A 1 98 ? 5.680 1.405 0.911 1.00 97.06 98 TYR A N 1
ATOM 785 C CA . TYR A 1 98 ? 4.784 2.129 0.010 1.00 97.06 98 TYR A CA 1
ATOM 786 C C . TYR A 1 98 ? 3.329 1.690 0.200 1.00 97.06 98 TYR A C 1
ATOM 788 O O . TYR A 1 98 ? 2.451 2.529 0.398 1.00 97.06 98 TYR A O 1
ATOM 796 N N . TYR A 1 99 ? 3.073 0.380 0.211 1.00 95.88 99 TYR A N 1
ATOM 797 C CA . TYR A 1 99 ? 1.741 -0.165 0.470 1.00 95.88 99 TYR A CA 1
ATOM 798 C C . TYR A 1 99 ? 1.175 0.319 1.817 1.00 95.88 99 TYR A C 1
ATOM 800 O O . TYR A 1 99 ? 0.023 0.755 1.890 1.00 95.88 99 TYR A O 1
ATOM 808 N N . ILE A 1 100 ? 2.005 0.331 2.864 1.00 97.00 100 ILE A N 1
ATOM 809 C CA . ILE A 1 100 ? 1.638 0.851 4.187 1.00 97.00 100 ILE A CA 1
ATOM 810 C C . ILE A 1 100 ? 1.354 2.358 4.140 1.00 97.00 100 ILE A C 1
ATOM 812 O O . ILE A 1 100 ? 0.374 2.802 4.733 1.00 97.00 100 ILE A O 1
ATOM 816 N N . ALA A 1 101 ? 2.143 3.153 3.412 1.00 97.38 101 ALA A N 1
ATOM 817 C CA . ALA A 1 101 ? 1.918 4.594 3.268 1.00 97.38 101 ALA A CA 1
ATOM 818 C C . ALA A 1 101 ? 0.566 4.906 2.608 1.00 97.38 101 ALA A C 1
ATOM 820 O O . ALA A 1 101 ? -0.127 5.849 3.002 1.00 97.38 101 ALA A O 1
ATOM 821 N N . ILE A 1 102 ? 0.175 4.105 1.615 1.00 97.62 102 ILE A N 1
ATOM 822 C CA . ILE A 1 102 ? -1.116 4.234 0.940 1.00 97.62 102 ILE A CA 1
ATOM 823 C C . ILE A 1 102 ? -2.268 3.888 1.902 1.00 97.62 102 ILE A C 1
ATOM 825 O O . ILE A 1 102 ? -3.232 4.654 1.993 1.00 97.62 102 ILE A O 1
ATOM 829 N N . TRP A 1 103 ? -2.143 2.814 2.689 1.00 97.81 103 TRP A N 1
ATOM 830 C CA . TRP A 1 103 ? -3.093 2.494 3.765 1.00 97.81 103 TRP A CA 1
ATOM 831 C C . TRP A 1 103 ? -3.173 3.578 4.835 1.00 97.81 103 TRP A C 1
ATOM 833 O O . TRP A 1 103 ? -4.267 3.976 5.230 1.00 97.81 103 TRP A O 1
ATOM 843 N N . TRP A 1 104 ? -2.025 4.094 5.272 1.00 97.81 104 TRP A N 1
ATOM 844 C CA . TRP A 1 104 ? -1.941 5.176 6.244 1.00 97.81 104 TRP A CA 1
ATOM 845 C C . TRP A 1 104 ? -2.699 6.408 5.754 1.00 97.81 104 TRP A C 1
ATOM 847 O O . TRP A 1 104 ? -3.485 6.997 6.496 1.00 97.81 104 TRP A O 1
ATOM 857 N N . LYS A 1 105 ? -2.534 6.764 4.476 1.00 97.75 105 LYS A N 1
ATOM 858 C CA . LYS A 1 105 ? -3.288 7.854 3.859 1.00 97.75 105 LYS A CA 1
ATOM 859 C C . LYS A 1 105 ? -4.793 7.581 3.836 1.00 97.75 105 LYS A C 1
ATOM 861 O O . LYS A 1 105 ? -5.554 8.475 4.195 1.00 97.75 105 LYS A O 1
ATOM 866 N N . TYR A 1 106 ? -5.206 6.382 3.428 1.00 98.25 106 TYR A N 1
ATOM 867 C CA . TYR A 1 106 ? -6.616 5.996 3.367 1.00 98.25 106 TYR A CA 1
ATOM 868 C C . TYR A 1 106 ? -7.281 6.030 4.749 1.00 98.25 106 TYR A C 1
ATOM 870 O O . TYR A 1 106 ? -8.311 6.669 4.921 1.00 98.25 106 TYR A O 1
ATOM 878 N N . LEU A 1 107 ? -6.682 5.410 5.764 1.00 98.12 107 LEU A N 1
ATOM 879 C CA . LEU A 1 107 ? -7.283 5.309 7.098 1.00 98.12 107 LEU A CA 1
ATOM 880 C C . LEU A 1 107 ? -7.321 6.654 7.831 1.00 98.12 107 LEU A C 1
ATOM 882 O O . LEU A 1 107 ? -8.245 6.913 8.596 1.00 98.12 107 LEU A O 1
ATOM 886 N N . ARG A 1 108 ? -6.372 7.558 7.554 1.00 97.62 108 ARG A N 1
ATOM 887 C CA . ARG A 1 108 ? -6.418 8.931 8.081 1.00 97.62 108 ARG A CA 1
ATOM 888 C C . ARG A 1 108 ? -7.606 9.739 7.569 1.00 97.62 108 ARG A C 1
ATOM 890 O O . ARG A 1 108 ? -8.026 10.659 8.262 1.00 97.62 108 ARG A O 1
ATOM 897 N N . SER A 1 109 ? -8.119 9.436 6.377 1.00 97.31 109 SER A N 1
ATOM 898 C CA . SER A 1 109 ? -9.325 10.082 5.849 1.00 97.31 109 SER A CA 1
ATOM 899 C C . SER A 1 109 ? -10.616 9.347 6.212 1.00 97.31 109 SER A C 1
ATOM 901 O O . SER A 1 109 ? -11.675 9.810 5.809 1.00 97.31 109 SER A O 1
ATOM 903 N N . HIS A 1 110 ? -10.530 8.229 6.942 1.00 97.69 110 HIS A N 1
ATOM 904 C CA . HIS A 1 110 ? -11.668 7.387 7.321 1.00 97.69 110 HIS A CA 1
ATOM 905 C C . HIS A 1 110 ? -11.573 6.937 8.797 1.00 97.69 110 HIS A C 1
ATOM 907 O O . HIS A 1 110 ? -11.481 5.736 9.084 1.00 97.69 110 HIS A O 1
ATOM 913 N N . PRO A 1 111 ? -11.528 7.874 9.768 1.00 97.44 111 PRO A N 1
ATOM 914 C CA . PRO A 1 111 ? -11.394 7.537 11.188 1.00 97.44 111 PRO A CA 1
ATOM 915 C C . PRO A 1 111 ? -12.538 6.654 11.719 1.00 97.44 111 PRO A C 1
ATOM 917 O O . PRO A 1 111 ? -12.331 5.862 12.639 1.00 97.44 111 PRO A O 1
ATOM 920 N N . GLU A 1 112 ? -13.726 6.726 11.121 1.00 98.00 112 GLU A N 1
ATOM 921 C CA . GLU A 1 112 ? -14.876 5.878 11.439 1.00 98.00 112 GLU A CA 1
ATOM 922 C C . GLU A 1 112 ? -14.611 4.389 11.173 1.00 98.00 112 GLU A C 1
ATOM 924 O O . GLU A 1 112 ? -15.137 3.530 11.884 1.00 98.00 112 GLU A O 1
ATOM 929 N N . LEU A 1 113 ? -13.755 4.060 10.198 1.00 97.94 113 LEU A N 1
ATOM 930 C CA . LEU A 1 113 ? -13.367 2.674 9.926 1.00 97.94 113 LEU A CA 1
ATOM 931 C C . LEU A 1 113 ? -12.439 2.125 11.008 1.00 97.94 113 LEU A C 1
ATOM 933 O O . LEU A 1 113 ? -12.483 0.931 11.296 1.00 97.94 113 LEU A O 1
ATOM 937 N N . ILE A 1 114 ? -11.636 2.976 11.641 1.00 97.69 114 ILE A N 1
ATOM 938 C CA . ILE A 1 114 ? -10.793 2.571 12.770 1.00 97.69 114 ILE A CA 1
ATOM 939 C C . ILE A 1 114 ? -11.685 2.270 13.979 1.00 97.69 114 ILE A C 1
ATOM 941 O O . ILE A 1 114 ? -11.584 1.198 14.568 1.00 97.69 114 ILE A O 1
ATOM 945 N N . GLN A 1 115 ? -12.636 3.160 14.281 1.00 97.69 115 GLN A N 1
ATOM 946 C CA . GLN A 1 115 ? -13.615 2.961 15.360 1.00 97.69 115 GLN A CA 1
ATOM 947 C C . GLN A 1 115 ? -14.492 1.722 15.139 1.00 97.69 115 GLN A C 1
ATOM 949 O O . GLN A 1 115 ? -14.898 1.050 16.086 1.00 97.69 115 GLN A O 1
ATOM 954 N N . HIS A 1 116 ? -14.817 1.408 13.883 1.00 98.12 116 HIS A N 1
ATOM 955 C CA . HIS A 1 116 ? -15.531 0.181 13.550 1.00 98.12 116 HIS A CA 1
ATOM 956 C C . HIS A 1 116 ? -14.659 -1.061 13.770 1.00 98.12 116 HIS A C 1
ATOM 958 O O . HIS A 1 116 ? -15.128 -2.016 14.384 1.00 98.12 116 HIS A O 1
ATOM 964 N N . ALA A 1 117 ? -13.400 -1.032 13.322 1.00 97.69 117 ALA A N 1
ATOM 965 C CA . ALA A 1 117 ? -12.455 -2.139 13.464 1.00 97.69 117 ALA A CA 1
ATOM 966 C C . ALA A 1 117 ? -12.153 -2.479 14.934 1.00 97.69 117 ALA A C 1
ATOM 968 O O . ALA A 1 117 ? -12.021 -3.649 15.270 1.00 97.69 117 ALA A O 1
ATOM 969 N N . GLN A 1 118 ? -12.154 -1.483 15.825 1.00 97.44 118 GLN A N 1
ATOM 970 C CA . GLN A 1 118 ? -11.987 -1.653 17.278 1.00 97.44 118 GLN A CA 1
ATOM 971 C C . GLN A 1 118 ? -13.060 -2.523 17.955 1.00 97.44 118 GLN A C 1
ATOM 973 O O . GLN A 1 118 ? -12.894 -2.921 19.103 1.00 97.44 118 GLN A O 1
ATOM 978 N N . LYS A 1 119 ? -14.174 -2.817 17.275 1.00 97.06 119 LYS A N 1
ATOM 979 C CA . LYS A 1 119 ? -15.268 -3.650 17.806 1.00 97.06 119 LYS A CA 1
ATOM 980 C C . LYS A 1 119 ? -15.042 -5.153 17.605 1.00 97.06 119 LYS A C 1
ATOM 982 O O . LYS A 1 119 ? -15.933 -5.934 17.951 1.00 97.06 119 LYS A O 1
ATOM 987 N N . PHE A 1 120 ? -13.927 -5.534 16.986 1.00 97.25 120 PHE A N 1
ATOM 988 C CA . PHE A 1 120 ? -13.596 -6.903 16.606 1.00 97.25 120 PHE A CA 1
ATOM 989 C C . PHE A 1 120 ? -12.364 -7.390 17.361 1.00 97.25 120 PHE A C 1
ATOM 991 O O . PHE A 1 120 ? -11.456 -6.615 17.648 1.00 97.25 120 PHE A O 1
ATOM 998 N N . ASP A 1 121 ? -12.347 -8.689 17.643 1.00 95.38 121 ASP A N 1
ATOM 999 C CA . ASP A 1 121 ? -11.260 -9.358 18.357 1.00 95.38 121 ASP A CA 1
ATOM 1000 C C . ASP A 1 121 ? -10.214 -9.902 17.374 1.00 95.38 121 ASP A C 1
ATOM 1002 O O . ASP A 1 121 ? -9.031 -9.976 17.686 1.00 95.38 121 ASP A O 1
ATOM 1006 N N . GLU A 1 122 ? -10.653 -10.276 16.166 1.00 96.19 122 GLU A N 1
ATOM 1007 C CA . GLU A 1 122 ? -9.819 -10.920 15.151 1.00 96.19 122 GLU A CA 1
ATOM 1008 C C . GLU A 1 122 ? -9.965 -10.294 13.775 1.00 96.19 122 GLU A C 1
ATOM 1010 O O . GLU A 1 122 ? -11.006 -9.746 13.409 1.00 96.19 122 GLU A O 1
ATOM 1015 N N . PHE A 1 123 ? -8.923 -10.475 12.966 1.00 96.25 123 PHE A N 1
ATOM 1016 C CA . PHE A 1 123 ? -8.817 -9.915 11.624 1.00 96.25 123 PHE A CA 1
ATOM 1017 C C . PHE A 1 123 ? -8.314 -10.986 10.674 1.00 96.25 123 PHE A C 1
ATOM 1019 O O . PHE A 1 123 ? -7.262 -11.587 10.906 1.00 96.25 123 PHE A O 1
ATOM 1026 N N . THR A 1 124 ? -9.048 -11.210 9.589 1.00 94.94 124 THR A N 1
ATOM 1027 C CA . THR A 1 124 ? -8.743 -12.283 8.640 1.00 94.94 124 THR A CA 1
ATOM 1028 C C . THR A 1 124 ? -8.678 -11.767 7.214 1.00 94.94 124 THR A C 1
ATOM 1030 O O . THR A 1 124 ? -9.460 -10.916 6.793 1.00 94.94 124 THR A O 1
ATOM 1033 N N . ASP A 1 125 ? -7.726 -12.309 6.462 1.00 92.81 125 ASP A N 1
ATOM 1034 C CA . ASP A 1 125 ? -7.656 -12.202 5.013 1.00 92.81 125 ASP A CA 1
ATOM 1035 C C . ASP A 1 125 ? -7.329 -13.591 4.442 1.00 92.81 125 ASP A C 1
ATOM 1037 O O . ASP A 1 125 ? -6.178 -14.030 4.530 1.00 92.81 125 ASP A O 1
ATOM 1041 N N . PRO A 1 126 ? -8.307 -14.299 3.850 1.00 89.94 126 PRO A N 1
ATOM 1042 C CA . PRO A 1 126 ? -8.076 -15.627 3.290 1.00 89.94 126 PRO A CA 1
ATOM 1043 C C . PRO A 1 126 ? -7.177 -15.592 2.045 1.00 89.94 126 PRO A C 1
ATOM 1045 O O . PRO A 1 126 ? -6.746 -16.641 1.572 1.00 89.94 126 PRO A O 1
ATOM 1048 N N . PHE A 1 127 ? -6.898 -14.407 1.493 1.00 85.19 127 PHE A N 1
ATOM 1049 C CA . PHE A 1 127 ? -6.028 -14.225 0.335 1.00 85.19 127 PHE A CA 1
ATOM 1050 C C . PHE A 1 127 ? -4.591 -13.856 0.716 1.00 85.19 127 PHE A C 1
ATOM 1052 O O . PHE A 1 127 ? -3.799 -13.535 -0.178 1.00 85.19 127 PHE A O 1
ATOM 1059 N N . LYS A 1 128 ? -4.235 -13.925 2.009 1.00 80.81 128 LYS A N 1
ATOM 1060 C CA . LYS A 1 128 ? -2.870 -13.690 2.485 1.00 80.81 128 LYS A CA 1
ATOM 1061 C C . LYS A 1 128 ? -1.899 -14.618 1.749 1.00 80.81 128 LYS A C 1
ATOM 1063 O O . LYS A 1 128 ? -1.902 -15.834 1.923 1.00 80.81 128 LYS A O 1
ATOM 1068 N N . GLY A 1 129 ? -1.090 -14.021 0.876 1.00 72.38 129 GLY A N 1
ATOM 1069 C CA . GLY A 1 129 ? -0.050 -14.718 0.126 1.00 72.38 129 GLY A CA 1
ATOM 1070 C C . GLY A 1 129 ? 1.260 -14.827 0.909 1.00 72.38 129 GLY A C 1
ATOM 1071 O O . GLY A 1 129 ? 1.307 -14.627 2.116 1.00 72.38 129 GLY A O 1
ATOM 1072 N N . LYS A 1 130 ? 2.364 -15.059 0.189 1.00 69.56 130 LYS A N 1
ATOM 1073 C CA . LYS A 1 130 ? 3.734 -15.073 0.748 1.00 69.56 130 LYS A CA 1
ATOM 1074 C C . LYS A 1 130 ? 4.259 -13.687 1.163 1.00 69.56 130 LYS A C 1
ATOM 1076 O O . LYS A 1 130 ? 5.393 -13.571 1.611 1.00 69.56 130 LYS A O 1
ATOM 1081 N N . PHE A 1 131 ? 3.479 -12.632 0.938 1.00 67.44 131 PHE A N 1
ATOM 1082 C CA . PHE A 1 131 ? 3.859 -11.264 1.267 1.00 67.44 131 PHE A CA 1
ATOM 1083 C C . PHE A 1 131 ? 3.724 -11.057 2.786 1.00 67.44 131 PHE A C 1
ATOM 1085 O O . PHE A 1 131 ? 2.676 -11.403 3.334 1.00 67.44 131 PHE A O 1
ATOM 1092 N N . PRO A 1 132 ? 4.749 -10.522 3.476 1.00 69.94 132 PRO A N 1
ATOM 1093 C CA . PRO A 1 132 ? 4.825 -10.573 4.939 1.00 69.94 132 PRO A CA 1
ATOM 1094 C C . PRO A 1 132 ? 3.758 -9.723 5.641 1.00 69.94 132 PRO A C 1
ATOM 1096 O O . PRO A 1 132 ? 3.473 -9.958 6.812 1.00 69.94 132 PRO A O 1
ATOM 1099 N N . PHE A 1 133 ? 3.151 -8.763 4.936 1.00 77.81 133 PHE A N 1
ATOM 1100 C CA . PHE A 1 133 ? 2.243 -7.780 5.519 1.00 77.81 133 PHE A CA 1
ATOM 1101 C C . PHE A 1 133 ? 0.950 -7.650 4.699 1.00 77.81 133 PHE A C 1
ATOM 1103 O O . PHE A 1 133 ? 0.950 -7.038 3.632 1.00 77.81 133 PHE A O 1
ATOM 1110 N N . CYS A 1 134 ? -0.158 -8.241 5.158 1.00 89.69 134 CYS A N 1
ATOM 1111 C CA . CYS A 1 134 ? -1.449 -8.157 4.454 1.00 89.69 134 CYS A CA 1
ATOM 1112 C C . CYS A 1 134 ? -2.341 -7.036 5.010 1.00 89.69 134 CYS A C 1
ATOM 1114 O O . CYS A 1 134 ? -2.045 -6.431 6.040 1.00 89.69 134 CYS A O 1
ATOM 1116 N N . GLN A 1 135 ? -3.467 -6.757 4.349 1.00 93.00 135 GLN A N 1
ATOM 1117 C CA . GLN A 1 135 ? -4.431 -5.764 4.828 1.00 93.00 135 GLN A CA 1
ATOM 1118 C C . GLN A 1 135 ? -4.987 -6.108 6.213 1.00 93.00 135 GLN A C 1
ATOM 1120 O O . GLN A 1 135 ? -5.142 -5.205 7.020 1.00 93.00 135 GLN A O 1
ATOM 1125 N N . ALA A 1 136 ? -5.218 -7.386 6.540 1.00 95.56 136 ALA A N 1
ATOM 1126 C CA . ALA A 1 136 ? -5.689 -7.751 7.877 1.00 95.56 136 ALA A CA 1
ATOM 1127 C C . ALA A 1 136 ? -4.670 -7.367 8.964 1.00 95.56 136 ALA A C 1
ATOM 1129 O O . ALA A 1 136 ? -5.067 -6.930 10.039 1.00 95.56 136 ALA A O 1
ATOM 1130 N N . ASP A 1 137 ? -3.368 -7.455 8.666 1.00 94.50 137 ASP A N 1
ATOM 1131 C CA . ASP A 1 137 ? -2.306 -7.044 9.590 1.00 94.50 137 ASP A CA 1
ATOM 1132 C C . ASP A 1 137 ? -2.281 -5.513 9.769 1.00 94.50 137 ASP A C 1
ATOM 1134 O O . ASP A 1 137 ? -2.171 -5.034 10.897 1.00 94.50 137 ASP A O 1
ATOM 1138 N N . VAL A 1 138 ? -2.485 -4.744 8.687 1.00 95.56 138 VAL A N 1
ATOM 1139 C CA . VAL A 1 138 ? -2.660 -3.277 8.749 1.00 95.56 138 VAL A CA 1
ATOM 1140 C C . VAL A 1 138 ? -3.848 -2.914 9.639 1.00 95.56 138 VAL A C 1
ATOM 1142 O O . VAL A 1 138 ? -3.714 -2.076 10.529 1.00 95.56 138 VAL A O 1
ATOM 1145 N N . ILE A 1 139 ? -5.014 -3.521 9.385 1.00 97.56 139 ILE A N 1
ATOM 1146 C CA . ILE A 1 139 ? -6.258 -3.177 10.081 1.00 97.56 139 ILE A CA 1
ATOM 1147 C C . ILE A 1 139 ? -6.183 -3.564 11.559 1.00 97.56 139 ILE A C 1
ATOM 1149 O O . ILE A 1 139 ? -6.572 -2.760 12.404 1.00 97.56 139 ILE A O 1
ATOM 1153 N N . ARG A 1 140 ? -5.607 -4.731 11.875 1.00 97.06 140 ARG A N 1
ATOM 1154 C CA . ARG A 1 140 ? -5.343 -5.151 13.256 1.00 97.06 140 ARG A CA 1
ATOM 1155 C C . ARG A 1 140 ? -4.475 -4.125 13.982 1.00 97.06 140 ARG A C 1
ATOM 1157 O O . ARG A 1 140 ? -4.856 -3.653 15.048 1.00 97.06 140 ARG A O 1
ATOM 1164 N N . LEU A 1 141 ? -3.347 -3.734 13.383 1.00 96.81 141 LEU A N 1
ATOM 1165 C CA . LEU A 1 141 ? -2.428 -2.773 13.992 1.00 96.81 141 LEU A CA 1
ATOM 1166 C C . LEU A 1 141 ? -3.113 -1.434 14.286 1.00 96.81 141 LEU A C 1
ATOM 1168 O O . LEU A 1 141 ? -2.997 -0.918 15.390 1.00 96.81 141 LEU A O 1
ATOM 1172 N N . VAL A 1 142 ? -3.868 -0.874 13.335 1.00 97.38 142 VAL A N 1
ATOM 1173 C CA . VAL A 1 142 ? -4.531 0.422 13.568 1.00 97.38 142 VAL A CA 1
ATOM 1174 C C . VAL A 1 142 ? -5.718 0.338 14.521 1.00 97.38 142 VAL A C 1
ATOM 1176 O O . VAL A 1 142 ? -6.045 1.348 15.140 1.00 97.38 142 VAL A O 1
ATOM 1179 N N . ALA A 1 143 ? -6.374 -0.820 14.634 1.00 97.25 143 ALA A N 1
ATOM 1180 C CA . ALA A 1 143 ? -7.451 -1.012 15.597 1.00 97.25 143 ALA A CA 1
ATOM 1181 C C . ALA A 1 143 ? -6.911 -0.935 17.033 1.00 97.25 143 ALA A C 1
ATOM 1183 O O . ALA A 1 143 ? -7.511 -0.256 17.866 1.00 97.25 143 ALA A O 1
ATOM 1184 N N . HIS A 1 144 ? -5.758 -1.560 17.297 1.00 96.25 144 HIS A N 1
ATOM 1185 C CA . HIS A 1 144 ? -5.135 -1.572 18.623 1.00 96.25 144 HIS A CA 1
ATOM 1186 C C . HIS A 1 144 ? -4.328 -0.303 18.922 1.00 96.25 144 HIS A C 1
ATOM 1188 O O . HIS A 1 144 ? -4.549 0.337 19.948 1.00 96.25 144 HIS A O 1
ATOM 1194 N N . ASP A 1 145 ? -3.453 0.103 18.001 1.00 97.06 145 ASP A N 1
ATOM 1195 C CA . ASP A 1 145 ? -2.414 1.108 18.274 1.00 97.06 145 ASP A CA 1
ATOM 1196 C C . ASP A 1 145 ? -2.712 2.463 17.607 1.00 97.06 145 ASP A C 1
ATOM 1198 O O . ASP A 1 145 ? -1.972 3.442 17.743 1.00 97.06 145 ASP A O 1
ATOM 1202 N N . GLY A 1 146 ? -3.820 2.542 16.865 1.00 96.62 146 GLY A N 1
ATOM 1203 C CA . GLY A 1 146 ? -4.231 3.729 16.129 1.00 96.62 146 GLY A CA 1
ATOM 1204 C C . GLY A 1 146 ? -3.467 3.940 14.817 1.00 96.62 146 GLY A C 1
ATOM 1205 O O . GLY A 1 146 ? -2.426 3.352 14.528 1.00 96.62 146 GLY A O 1
ATOM 1206 N N . VAL A 1 147 ? -3.982 4.848 13.983 1.00 97.19 147 VAL A N 1
ATOM 1207 C CA . VAL A 1 147 ? -3.459 5.078 12.620 1.00 97.19 147 VAL A CA 1
ATOM 1208 C C . VAL A 1 147 ? -2.005 5.556 12.578 1.00 97.19 147 VAL A C 1
ATOM 1210 O O . VAL A 1 147 ? -1.313 5.363 11.580 1.00 97.19 147 VAL A O 1
ATOM 1213 N N . ASN A 1 148 ? -1.517 6.186 13.649 1.00 96.75 148 ASN A N 1
ATOM 1214 C CA . ASN A 1 148 ? -0.152 6.704 13.708 1.00 96.75 148 ASN A CA 1
ATOM 1215 C C . ASN A 1 148 ? 0.905 5.602 13.860 1.00 96.75 148 ASN A C 1
ATOM 1217 O O . ASN A 1 148 ? 2.057 5.855 13.506 1.00 96.75 148 ASN A O 1
ATOM 1221 N N . ALA A 1 149 ? 0.520 4.388 14.270 1.00 96.88 149 ALA A N 1
ATOM 1222 C CA . ALA A 1 149 ? 1.413 3.230 14.314 1.00 96.88 149 ALA A CA 1
ATOM 1223 C C . ALA A 1 149 ? 1.987 2.867 12.928 1.00 96.88 149 ALA A C 1
ATOM 1225 O O . ALA A 1 149 ? 3.098 2.355 12.827 1.00 96.88 149 ALA A O 1
ATOM 1226 N N . LEU A 1 150 ? 1.290 3.221 11.838 1.00 97.06 150 LEU A N 1
ATOM 1227 C CA . LEU A 1 150 ? 1.760 2.985 10.465 1.00 97.06 150 LEU A CA 1
ATOM 1228 C C . LEU A 1 150 ? 2.864 3.949 10.012 1.00 97.06 150 LEU A C 1
ATOM 1230 O O . LEU A 1 150 ? 3.616 3.641 9.088 1.00 97.06 150 LEU A O 1
ATOM 1234 N N . LYS A 1 151 ? 2.971 5.131 10.630 1.00 96.12 151 LYS A N 1
ATOM 1235 C CA . LYS A 1 151 ? 3.914 6.179 10.213 1.00 96.12 151 LYS A CA 1
ATOM 1236 C C . LYS A 1 151 ? 5.386 5.734 10.273 1.00 96.12 151 LYS A C 1
ATOM 1238 O O . LYS A 1 151 ? 6.074 5.931 9.273 1.00 96.12 151 LYS A O 1
ATOM 1243 N N . PRO A 1 152 ? 5.903 5.146 11.374 1.00 97.19 152 PRO A N 1
ATOM 1244 C CA . PRO A 1 152 ? 7.287 4.668 11.405 1.00 97.19 152 PRO A CA 1
ATOM 1245 C C . PRO A 1 152 ? 7.550 3.555 10.382 1.00 97.19 152 PRO A C 1
ATOM 1247 O O . PRO A 1 152 ? 8.633 3.511 9.807 1.00 97.19 152 PRO A O 1
ATOM 1250 N N . MET A 1 153 ? 6.552 2.715 10.088 1.00 96.31 153 MET A N 1
ATOM 1251 C CA . MET A 1 153 ? 6.680 1.596 9.147 1.00 96.31 153 MET A CA 1
ATOM 1252 C C . MET A 1 153 ? 6.798 2.027 7.684 1.00 96.31 153 MET A C 1
ATOM 1254 O O . MET A 1 153 ? 7.164 1.211 6.850 1.00 96.31 153 MET A O 1
ATOM 1258 N N . CYS A 1 154 ? 6.469 3.276 7.350 1.00 96.81 154 CYS A N 1
ATOM 1259 C CA . CYS A 1 154 ? 6.610 3.807 5.995 1.00 96.81 154 CYS A CA 1
ATOM 1260 C C . CYS A 1 154 ? 7.491 5.059 5.918 1.00 96.81 154 CYS A C 1
ATOM 1262 O O . CYS A 1 154 ? 7.424 5.815 4.950 1.00 96.81 154 CYS A O 1
ATOM 1264 N N . LYS A 1 155 ? 8.315 5.305 6.943 1.00 97.69 155 LYS A N 1
ATOM 1265 C CA . LYS A 1 155 ? 9.124 6.523 7.042 1.00 97.69 155 LYS A CA 1
ATOM 1266 C C . LYS A 1 155 ? 10.076 6.686 5.854 1.00 97.69 155 LYS A C 1
ATOM 1268 O O . LYS A 1 155 ? 10.081 7.742 5.230 1.00 97.69 155 LYS A O 1
ATOM 1273 N N . GLU A 1 156 ? 10.838 5.646 5.534 1.00 98.00 156 GLU A N 1
ATOM 1274 C CA . GLU A 1 156 ? 11.909 5.728 4.539 1.00 98.00 156 GLU A CA 1
ATOM 1275 C C . GLU A 1 156 ? 11.355 6.009 3.139 1.00 98.00 156 GLU A C 1
ATOM 1277 O O . GLU A 1 156 ? 11.825 6.912 2.450 1.00 98.00 156 GLU A O 1
ATOM 1282 N N . ILE A 1 157 ? 10.294 5.306 2.728 1.00 97.56 157 ILE A N 1
ATOM 1283 C CA . ILE A 1 157 ? 9.699 5.555 1.409 1.00 97.56 157 ILE A CA 1
ATOM 1284 C C . ILE A 1 157 ? 9.104 6.965 1.299 1.00 97.56 157 ILE A C 1
ATOM 1286 O O . ILE A 1 157 ? 9.171 7.588 0.240 1.00 97.56 157 ILE A O 1
ATOM 1290 N N . LEU A 1 158 ? 8.538 7.499 2.388 1.00 97.00 158 LEU A N 1
ATOM 1291 C CA . LEU A 1 158 ? 8.002 8.861 2.413 1.00 97.00 158 LEU A CA 1
ATOM 1292 C C . LEU A 1 158 ? 9.111 9.910 2.279 1.00 97.00 158 LEU A C 1
ATOM 1294 O O . LEU A 1 158 ? 8.900 10.928 1.614 1.00 97.00 158 LEU A O 1
ATOM 1298 N N . GLU A 1 159 ? 10.274 9.666 2.883 1.00 97.50 159 GLU A N 1
ATOM 1299 C CA . GLU A 1 159 ? 11.464 10.509 2.740 1.00 97.50 159 GLU A CA 1
ATOM 1300 C C . GLU A 1 159 ? 11.969 10.494 1.292 1.00 97.50 159 GLU A C 1
ATOM 1302 O O . GLU A 1 159 ? 12.075 11.560 0.684 1.00 97.50 159 GLU A O 1
ATOM 1307 N N . LEU A 1 160 ? 12.116 9.313 0.681 1.00 97.19 160 LEU A N 1
ATOM 1308 C CA . LEU A 1 160 ? 12.518 9.180 -0.726 1.00 97.19 160 LEU A CA 1
ATOM 1309 C C . LEU A 1 160 ? 11.549 9.884 -1.691 1.00 97.19 160 LEU A C 1
ATOM 1311 O O . LEU A 1 160 ? 11.970 10.612 -2.592 1.00 97.19 160 LEU A O 1
ATOM 1315 N N . ILE A 1 161 ? 10.235 9.727 -1.490 1.00 96.25 161 ILE A N 1
ATOM 1316 C CA . ILE A 1 161 ? 9.213 10.421 -2.292 1.00 96.25 161 ILE A CA 1
ATOM 1317 C C . ILE A 1 161 ? 9.350 11.943 -2.151 1.00 96.25 161 ILE A C 1
ATOM 1319 O O . ILE A 1 161 ? 9.222 12.677 -3.138 1.00 96.25 161 ILE A O 1
ATOM 1323 N N . LYS A 1 162 ? 9.585 12.433 -0.927 1.00 94.88 162 LYS A N 1
ATOM 1324 C CA . LYS A 1 162 ? 9.749 13.863 -0.648 1.00 94.88 162 LYS A CA 1
ATOM 1325 C C . LYS A 1 162 ? 10.995 14.414 -1.338 1.00 94.88 162 LYS A C 1
ATOM 1327 O O . LYS A 1 162 ? 10.900 15.449 -1.993 1.00 94.88 162 LYS A O 1
ATOM 1332 N N . GLU A 1 163 ? 12.126 13.730 -1.222 1.00 95.12 163 GLU A N 1
ATOM 1333 C CA . GLU A 1 163 ? 13.387 14.119 -1.858 1.00 95.12 163 GLU A CA 1
ATOM 1334 C C . GLU A 1 163 ? 13.278 14.134 -3.381 1.00 95.12 163 GLU A C 1
ATOM 1336 O O . GLU A 1 163 ? 13.663 15.113 -4.020 1.00 95.12 163 GLU A O 1
ATOM 1341 N N . HIS A 1 164 ? 12.680 13.096 -3.970 1.00 93.38 164 HIS A N 1
ATOM 1342 C CA . HIS A 1 164 ? 12.456 13.028 -5.411 1.00 93.38 164 HIS A CA 1
ATOM 1343 C C . HIS A 1 164 ? 11.589 14.193 -5.906 1.00 93.38 164 HIS A C 1
ATOM 1345 O O . HIS A 1 164 ? 11.884 14.800 -6.932 1.00 93.38 164 HIS A O 1
ATOM 1351 N N . LYS A 1 165 ? 10.551 14.574 -5.152 1.00 89.00 165 LYS A N 1
ATOM 1352 C CA . LYS A 1 165 ? 9.719 15.737 -5.489 1.00 89.00 165 LYS A CA 1
ATOM 1353 C C . LYS A 1 165 ? 10.486 17.061 -5.421 1.00 89.00 165 LYS A C 1
ATOM 1355 O O . LYS A 1 165 ? 10.154 17.972 -6.167 1.00 89.00 165 LYS A O 1
ATOM 1360 N N . LEU A 1 166 ? 11.455 17.197 -4.515 1.00 88.25 166 LEU A N 1
ATOM 1361 C CA . LEU A 1 166 ? 12.271 18.411 -4.397 1.00 88.25 166 LEU A CA 1
ATOM 1362 C C . LEU A 1 166 ? 13.298 18.533 -5.527 1.00 88.25 166 LEU A C 1
ATOM 1364 O O . LEU A 1 166 ? 13.563 19.644 -5.960 1.00 88.25 166 LEU A O 1
ATOM 1368 N N . LYS A 1 167 ? 13.842 17.411 -6.013 1.00 86.94 167 LYS A N 1
ATOM 1369 C CA . LYS A 1 167 ? 14.811 17.387 -7.124 1.00 86.94 167 LYS A CA 1
ATOM 1370 C C . LYS A 1 167 ? 14.189 17.678 -8.493 1.00 86.94 167 LYS A C 1
ATOM 1372 O O . LYS A 1 167 ? 14.896 18.112 -9.389 1.00 86.94 167 LYS A O 1
ATOM 1377 N N . ASN A 1 168 ? 12.891 17.419 -8.648 1.00 79.81 168 ASN A N 1
ATOM 1378 C CA . ASN A 1 168 ? 12.153 17.576 -9.907 1.00 79.81 168 ASN A CA 1
ATOM 1379 C C . ASN A 1 168 ? 11.191 18.783 -9.884 1.00 79.81 168 ASN A C 1
ATOM 1381 O O . ASN A 1 168 ? 10.138 18.755 -10.521 1.00 79.81 168 ASN A O 1
ATOM 1385 N N . ARG A 1 169 ? 11.512 19.804 -9.085 1.00 68.50 169 ARG A N 1
ATOM 1386 C CA . ARG A 1 169 ? 10.827 21.101 -9.015 1.00 68.50 169 ARG A CA 1
ATOM 1387 C C . ARG A 1 169 ? 11.743 22.180 -9.555 1.00 68.50 169 ARG A C 1
ATOM 1389 O O . ARG A 1 169 ? 11.194 23.087 -10.209 1.00 68.50 169 ARG A O 1
#

Foldseek 3Di:
DDAFEQAQDPVGPLCNHQQNQWDDDPNDTHGLQFQLLQFWWWQDPVGIDGDNGNVLSCLQCDDVVVNHVNTDGFFTAGSNRDGLGGDDPVSLLLSVLVSLVRVLRRCVVPVVLLVVLLVGDYYDYPPDDPRPADSSNSSVCCNPPNSCSSCVSNVVNVVSVVVVVVVVD